Protein AF-X1G855-F1 (afdb_monomer_lite)

pLDDT: mean 85.65, std 9.01, range [48.59, 93.5]

Secondary structure (DSSP, 8-state):
-------HHHHHHHHHHHHHHS-EEEEEEEEE-TTS-EEEEEEEESSGGGS-SS-S--SS-THHHHS-SS-------PPP-

Sequence (81 aa):
MLFKTLRKKEFRNFVELLLANTEVIAPKQIGVNEKGKPIHHYLPVRKFEEIDLDYEITEYSAKSYFLPFRENLSSCHFEDD

Foldseek 3Di:
DDDDDDDPVRVQVVVLVCLVPDFAWAWFFPQADPVRHTATDGDTDNHPVRHDPPDPDHPDDPVCVVPPPDDDPDDDDDDDD

Organism: NCBI:txid412755

Structure (mmCIF, N/CA/C/O backbone):
data_AF-X1G855-F1
#
_entry.id   AF-X1G855-F1
#
loop_
_atom_site.group_PDB
_atom_site.id
_atom_site.type_symbol
_atom_site.label_atom_id
_atom_site.label_alt_id
_atom_site.label_comp_id
_atom_site.label_asym_id
_atom_site.label_entity_id
_atom_site.label_seq_id
_atom_site.pdbx_PDB_ins_code
_atom_site.Cartn_x
_atom_site.Cartn_y
_atom_site.Cartn_z
_atom_site.occupancy
_atom_site.B_iso_or_equiv
_atom_site.auth_seq_id
_atom_site.auth_comp_id
_atom_site.auth_asym_id
_atom_site.auth_atom_id
_atom_site.pdbx_PDB_model_num
ATOM 1 N N . MET A 1 1 ? -22.813 12.957 -2.018 1.00 48.59 1 MET A N 1
ATOM 2 C CA . MET A 1 1 ? -21.857 11.902 -1.615 1.00 48.59 1 MET A CA 1
ATOM 3 C C . MET A 1 1 ? -22.304 11.338 -0.279 1.00 48.59 1 MET A C 1
ATOM 5 O O . MET A 1 1 ? -22.487 12.116 0.646 1.00 48.59 1 MET A O 1
ATOM 9 N N . LEU A 1 2 ? -22.533 10.026 -0.188 1.00 59.16 2 LEU A N 1
ATOM 10 C CA . LEU A 1 2 ? -22.783 9.349 1.086 1.00 59.16 2 LEU A CA 1
ATOM 11 C C . LEU A 1 2 ? -21.430 8.981 1.698 1.00 59.16 2 LEU A C 1
ATOM 13 O O . LEU A 1 2 ? -20.729 8.124 1.168 1.00 59.16 2 LEU A O 1
ATOM 17 N N . PHE A 1 3 ? -21.061 9.631 2.795 1.00 75.50 3 PHE A N 1
ATOM 18 C CA . PHE A 1 3 ? -19.911 9.218 3.591 1.00 75.50 3 PHE A CA 1
ATOM 19 C C . PHE A 1 3 ? -20.407 8.220 4.637 1.00 75.50 3 PHE A C 1
ATOM 21 O O . PHE A 1 3 ? -21.289 8.544 5.432 1.00 75.50 3 PHE A O 1
ATOM 28 N N . LYS A 1 4 ? -19.880 6.993 4.618 1.00 79.44 4 LYS A N 1
ATOM 29 C CA . LYS A 1 4 ? -20.171 5.973 5.630 1.00 79.44 4 LYS A CA 1
ATOM 30 C C . LYS A 1 4 ? -18.938 5.788 6.500 1.00 79.44 4 LYS A C 1
ATOM 32 O O . LYS A 1 4 ? -17.877 5.429 6.001 1.00 79.44 4 LYS A O 1
ATOM 37 N N . THR A 1 5 ? -19.076 6.039 7.796 1.00 87.44 5 THR A N 1
ATOM 38 C CA . THR A 1 5 ? -18.005 5.803 8.765 1.00 87.44 5 THR A CA 1
ATOM 39 C C . THR A 1 5 ? -17.944 4.313 9.090 1.00 87.44 5 THR A C 1
ATOM 41 O O . THR A 1 5 ? -18.960 3.713 9.440 1.00 87.44 5 THR A O 1
ATOM 44 N N . LEU A 1 6 ? -16.762 3.713 8.965 1.00 88.06 6 LEU A N 1
ATOM 45 C CA . LEU A 1 6 ? -16.504 2.314 9.306 1.00 88.06 6 LEU A CA 1
ATOM 46 C C . LEU A 1 6 ? -15.697 2.243 10.600 1.00 88.06 6 LEU A C 1
ATOM 48 O O . LEU A 1 6 ? -14.812 3.069 10.838 1.00 88.06 6 LEU A O 1
ATOM 52 N N . ARG A 1 7 ? -15.957 1.233 11.434 1.00 93.44 7 ARG A N 1
ATOM 53 C CA . ARG A 1 7 ? -15.073 0.942 12.571 1.00 93.44 7 ARG A CA 1
ATOM 54 C C . ARG A 1 7 ? -13.750 0.379 12.052 1.00 93.44 7 ARG A C 1
ATOM 56 O O . ARG A 1 7 ? -13.731 -0.310 11.037 1.00 93.44 7 ARG A O 1
ATOM 63 N N . LYS A 1 8 ? -12.648 0.575 12.788 1.00 90.31 8 LYS A N 1
ATOM 64 C CA . LYS A 1 8 ? -11.304 0.102 12.383 1.00 90.31 8 LYS A CA 1
ATOM 65 C C . LYS A 1 8 ? -11.276 -1.381 11.979 1.00 90.31 8 LYS A C 1
ATOM 67 O O . LYS A 1 8 ? -10.660 -1.732 10.980 1.00 90.31 8 LYS A O 1
ATOM 72 N N . LYS A 1 9 ? -11.987 -2.238 12.721 1.00 93.25 9 LYS A N 1
ATOM 73 C CA . LYS A 1 9 ? -12.099 -3.675 12.415 1.00 93.25 9 LYS A CA 1
ATOM 74 C C 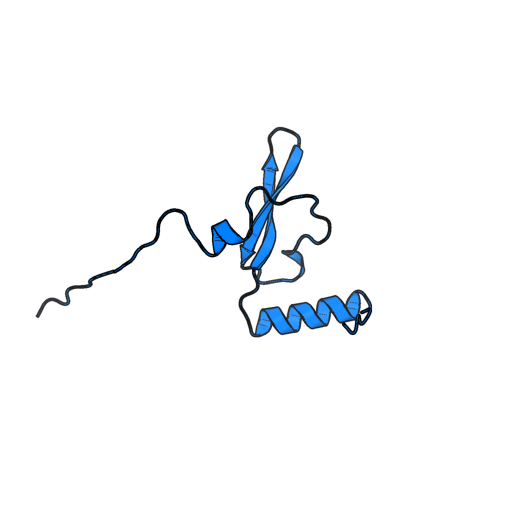. LYS A 1 9 ? -12.828 -3.937 11.091 1.00 93.25 9 LYS A C 1
ATOM 76 O O . LYS A 1 9 ? -12.400 -4.771 10.308 1.00 93.25 9 LYS A O 1
ATOM 81 N N . GLU A 1 10 ? -13.918 -3.218 10.842 1.00 92.62 10 GLU A N 1
ATOM 82 C CA . GLU A 1 10 ? -14.713 -3.361 9.616 1.00 92.62 10 GLU A CA 1
ATOM 83 C C . GLU A 1 10 ? -13.943 -2.842 8.401 1.00 92.62 10 GLU A C 1
ATOM 85 O O . GLU A 1 10 ? -13.961 -3.473 7.350 1.00 92.62 10 GLU A O 1
ATOM 90 N N . PHE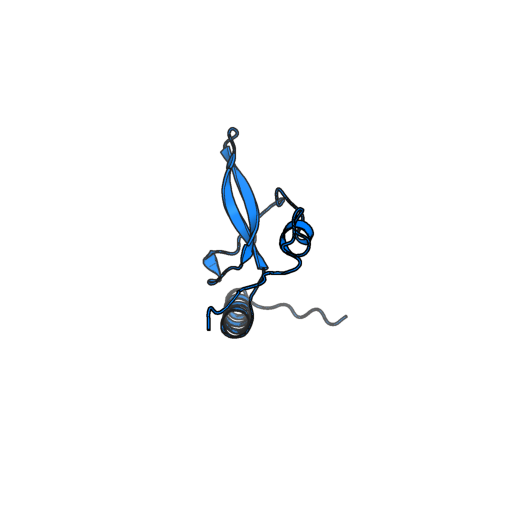 A 1 11 ? -13.221 -1.731 8.569 1.00 91.06 11 PHE A N 1
ATOM 91 C CA . PHE A 1 11 ? -12.337 -1.187 7.546 1.00 91.06 11 PHE A CA 1
ATOM 92 C C . PHE A 1 11 ? -11.245 -2.187 7.159 1.00 91.06 11 PHE A C 1
ATOM 94 O O . PHE A 1 11 ? -11.061 -2.458 5.977 1.00 91.06 11 PHE A O 1
ATOM 101 N N . ARG A 1 12 ? -10.574 -2.789 8.148 1.00 92.44 12 ARG A N 1
ATOM 102 C CA . ARG A 1 12 ? -9.563 -3.819 7.899 1.00 92.44 12 ARG A CA 1
ATOM 103 C C . ARG A 1 12 ? -10.137 -4.995 7.108 1.00 92.44 12 ARG A C 1
ATOM 105 O O . ARG A 1 12 ? -9.588 -5.338 6.068 1.00 92.44 12 ARG A O 1
ATOM 112 N N . ASN A 1 13 ? -11.266 -5.550 7.551 1.00 92.44 13 ASN A N 1
ATOM 113 C CA . ASN A 1 13 ? -11.921 -6.661 6.856 1.00 92.44 13 ASN A CA 1
ATOM 114 C C . ASN A 1 13 ? -12.296 -6.297 5.411 1.00 92.44 13 ASN A C 1
ATOM 116 O O . ASN A 1 13 ? -12.171 -7.121 4.512 1.00 92.44 13 ASN A O 1
ATOM 120 N N . PHE A 1 14 ? -12.760 -5.066 5.187 1.00 91.25 14 PHE A N 1
ATOM 121 C CA . PHE A 1 14 ? -13.090 -4.572 3.856 1.00 91.25 14 PHE A CA 1
ATOM 122 C C . PHE A 1 14 ? -11.856 -4.494 2.950 1.00 91.25 14 PHE A C 1
ATOM 124 O O . PHE A 1 14 ? -11.900 -4.972 1.819 1.00 91.25 14 PHE A O 1
ATOM 131 N N . VAL A 1 15 ? -10.746 -3.941 3.447 1.00 91.38 15 VAL A N 1
ATOM 132 C CA . VAL A 1 15 ? -9.498 -3.848 2.678 1.00 91.38 15 VAL A CA 1
ATOM 133 C C . VAL A 1 15 ? -8.914 -5.233 2.396 1.00 91.38 15 VAL A C 1
ATOM 135 O O . VAL A 1 15 ? -8.490 -5.483 1.274 1.00 91.38 15 VAL A O 1
ATOM 138 N N . GLU A 1 16 ? -8.944 -6.160 3.356 1.00 93.50 16 GLU A N 1
ATOM 139 C CA . GLU A 1 16 ? -8.532 -7.555 3.132 1.00 93.50 16 GLU A CA 1
ATOM 140 C C . GLU A 1 16 ? -9.364 -8.224 2.020 1.00 93.50 16 GLU A C 1
ATOM 142 O O . GLU A 1 16 ? -8.815 -8.922 1.168 1.00 93.50 16 GLU A O 1
ATOM 147 N N . LEU A 1 17 ? -10.672 -7.947 1.962 1.00 92.69 17 LEU A N 1
ATOM 148 C CA . LEU A 1 17 ? -11.560 -8.412 0.890 1.00 92.69 17 LEU A CA 1
ATOM 149 C C . LEU A 1 17 ? -11.185 -7.838 -0.487 1.00 92.69 17 LEU A C 1
ATOM 151 O O . LEU A 1 17 ? -11.259 -8.554 -1.488 1.00 92.69 17 LEU A O 1
ATOM 155 N N . LEU A 1 18 ? -10.773 -6.568 -0.547 1.00 91.56 18 LEU A N 1
ATOM 156 C CA . LEU A 1 18 ? -10.281 -5.945 -1.780 1.00 91.56 18 LEU A CA 1
ATOM 157 C C . LEU A 1 18 ? -8.954 -6.563 -2.231 1.00 91.56 18 LEU A C 1
ATOM 159 O O . LEU A 1 18 ? -8.829 -6.950 -3.393 1.00 91.56 18 LEU A O 1
ATOM 163 N N . LEU A 1 19 ? -8.001 -6.714 -1.308 1.00 93.06 19 LEU A N 1
ATOM 164 C CA . LEU A 1 19 ? -6.680 -7.301 -1.567 1.00 93.06 19 LEU A CA 1
ATOM 165 C C . LEU A 1 19 ? -6.762 -8.742 -2.082 1.00 93.06 19 LEU A C 1
ATOM 167 O O . LEU A 1 19 ? -5.912 -9.169 -2.856 1.00 93.06 19 LEU A O 1
ATOM 171 N N . ALA A 1 2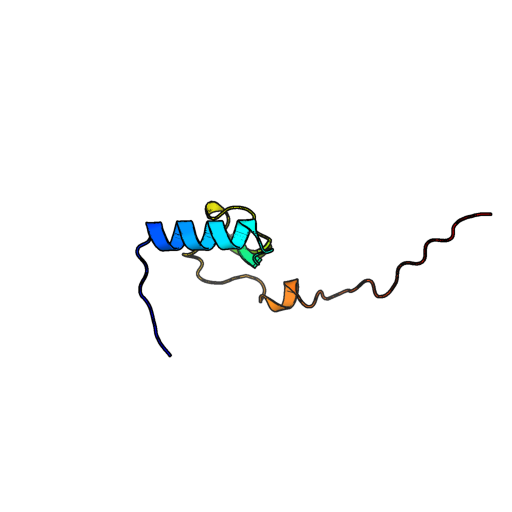0 ? -7.785 -9.494 -1.668 1.00 91.62 20 ALA A N 1
ATOM 172 C CA . ALA A 1 20 ? -7.990 -10.867 -2.120 1.00 91.62 20 ALA A CA 1
ATOM 173 C C . ALA A 1 20 ? -8.412 -10.972 -3.596 1.00 91.62 20 ALA A C 1
ATOM 175 O O . ALA A 1 20 ? -8.170 -11.999 -4.224 1.00 91.62 20 ALA A O 1
ATOM 176 N N . ASN A 1 21 ? -9.060 -9.937 -4.142 1.00 90.19 21 ASN A N 1
ATOM 177 C CA . ASN A 1 21 ? -9.687 -9.989 -5.467 1.00 90.19 21 ASN A CA 1
ATOM 178 C C . ASN A 1 21 ? -9.075 -9.015 -6.478 1.00 90.19 21 ASN A C 1
ATOM 180 O O . ASN A 1 21 ? -9.349 -9.118 -7.671 1.00 90.19 21 ASN A O 1
ATOM 184 N N . THR A 1 22 ? -8.288 -8.046 -6.015 1.00 90.44 22 THR A N 1
ATOM 185 C CA . THR A 1 22 ? -7.740 -6.977 -6.849 1.00 90.44 22 THR A CA 1
ATOM 186 C C . THR A 1 22 ? -6.327 -6.636 -6.412 1.00 90.44 22 THR A C 1
ATOM 188 O O . THR A 1 22 ? -6.003 -6.686 -5.226 1.00 90.44 22 THR A O 1
ATOM 191 N N . GLU A 1 23 ? -5.486 -6.261 -7.372 1.00 88.75 23 GLU A N 1
ATOM 192 C CA . GLU A 1 23 ? -4.213 -5.633 -7.046 1.00 88.75 23 GLU A CA 1
ATOM 193 C C . GLU A 1 23 ? -4.483 -4.235 -6.484 1.00 88.75 23 GLU A C 1
ATOM 195 O O . GLU A 1 23 ? -5.120 -3.397 -7.126 1.00 88.75 23 GLU A O 1
ATOM 200 N N . VAL A 1 24 ? -4.012 -3.995 -5.263 1.00 91.38 24 VAL A N 1
ATOM 201 C CA . VAL A 1 24 ? -4.154 -2.707 -4.586 1.00 91.38 24 VAL A CA 1
ATOM 202 C C . VAL A 1 24 ? -2.788 -2.053 -4.506 1.00 91.38 24 VAL A C 1
ATOM 204 O O . VAL A 1 24 ? -1.817 -2.654 -4.043 1.00 91.38 24 VAL A O 1
ATOM 207 N N . ILE A 1 25 ? -2.737 -0.794 -4.927 1.00 91.06 25 ILE A N 1
ATOM 208 C CA . ILE A 1 25 ? -1.553 0.054 -4.831 1.00 91.06 25 ILE A CA 1
ATOM 209 C C . ILE A 1 25 ? -1.773 1.021 -3.679 1.00 91.06 25 ILE A C 1
ATOM 211 O O . ILE A 1 25 ? -2.769 1.746 -3.643 1.00 91.06 25 ILE A O 1
ATOM 215 N N . ALA A 1 26 ? -0.844 1.022 -2.732 1.00 91.56 26 ALA A N 1
ATOM 216 C CA . ALA A 1 26 ? -0.976 1.757 -1.485 1.00 91.56 26 ALA A CA 1
ATOM 217 C C . ALA A 1 26 ? 0.388 2.308 -1.028 1.00 91.56 26 ALA A C 1
ATOM 219 O O . ALA A 1 26 ? 1.428 1.830 -1.493 1.00 91.56 26 ALA A O 1
ATOM 220 N N . PRO A 1 27 ? 0.405 3.325 -0.149 1.00 92.00 27 PRO A N 1
ATOM 221 C CA . PRO A 1 27 ? 1.633 3.853 0.434 1.00 92.00 27 PRO A CA 1
ATOM 222 C C . PRO A 1 27 ? 2.288 2.786 1.315 1.00 92.00 27 PRO A C 1
ATOM 224 O O . PRO A 1 27 ? 1.780 2.418 2.373 1.00 92.00 27 PRO A O 1
ATOM 227 N N . LYS A 1 28 ? 3.431 2.285 0.850 1.00 92.56 28 LYS A N 1
ATOM 228 C CA . LYS A 1 28 ? 4.246 1.281 1.527 1.00 92.56 28 LYS A CA 1
ATOM 229 C C . LYS A 1 28 ? 5.567 1.907 1.936 1.00 92.56 28 LYS A C 1
ATOM 231 O O . LYS A 1 28 ? 6.234 2.541 1.113 1.00 92.56 28 LYS A O 1
ATOM 236 N N . GLN A 1 29 ? 5.964 1.710 3.188 1.00 92.94 29 GLN A N 1
ATOM 237 C CA . GLN A 1 29 ? 7.284 2.129 3.641 1.00 92.94 29 GLN A CA 1
ATOM 238 C C . GLN A 1 29 ? 8.350 1.243 2.986 1.00 92.94 29 GLN A C 1
ATOM 240 O O . GLN A 1 29 ? 8.357 0.023 3.157 1.00 92.94 29 GLN A O 1
ATOM 245 N N . ILE A 1 30 ? 9.251 1.861 2.227 1.00 90.94 30 ILE A 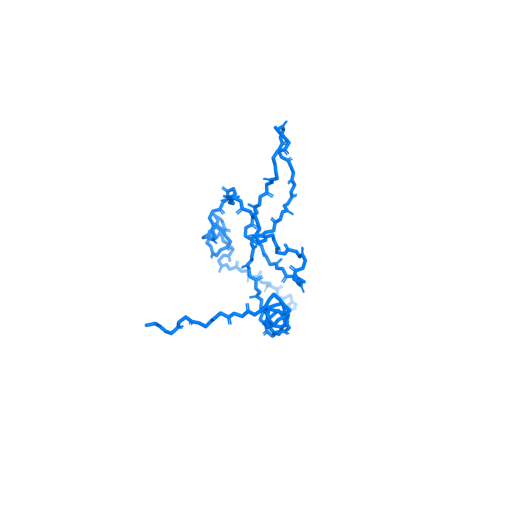N 1
ATOM 246 C CA . ILE A 1 30 ? 10.345 1.169 1.531 1.00 90.94 30 ILE A CA 1
ATOM 247 C C . ILE A 1 30 ? 11.684 1.297 2.256 1.00 90.94 30 ILE A C 1
ATOM 249 O O . ILE A 1 30 ? 12.624 0.568 1.953 1.00 90.94 30 ILE A O 1
ATOM 253 N N . GLY A 1 31 ? 11.785 2.220 3.209 1.00 89.88 31 GLY A N 1
ATOM 254 C CA . GLY A 1 31 ? 13.017 2.461 3.938 1.00 89.88 31 GLY A CA 1
ATOM 255 C C . GLY A 1 31 ? 12.928 3.670 4.851 1.00 89.88 31 GLY A C 1
ATOM 256 O O . GLY A 1 31 ? 11.843 4.148 5.191 1.00 89.88 31 GLY A O 1
ATOM 257 N N . VAL A 1 32 ? 14.099 4.144 5.253 1.00 91.25 32 VAL A N 1
ATOM 258 C CA . VAL A 1 32 ? 14.289 5.324 6.092 1.00 91.25 32 VAL A CA 1
ATOM 259 C C . VAL A 1 32 ? 15.379 6.166 5.439 1.00 91.25 32 VAL A C 1
ATOM 261 O O . VAL A 1 32 ? 16.379 5.621 4.973 1.00 91.25 32 VAL A O 1
ATOM 264 N N . ASN A 1 33 ? 15.176 7.478 5.359 1.00 88.12 33 ASN A N 1
ATOM 265 C CA . ASN A 1 33 ? 16.167 8.389 4.799 1.00 88.12 33 ASN A CA 1
ATOM 266 C C . ASN A 1 33 ? 17.312 8.669 5.787 1.00 88.12 33 ASN A C 1
ATOM 268 O O . ASN A 1 33 ? 17.252 8.318 6.965 1.00 88.12 33 ASN A O 1
ATOM 272 N N . GLU A 1 34 ? 18.340 9.379 5.325 1.00 88.06 34 GLU A N 1
ATOM 273 C CA . GLU A 1 34 ? 19.509 9.761 6.136 1.00 88.06 34 GLU A CA 1
ATOM 274 C C . GLU A 1 34 ? 19.158 10.608 7.374 1.00 88.06 34 GLU A C 1
ATOM 276 O O . GLU A 1 34 ? 19.935 10.692 8.320 1.00 88.06 34 GLU A O 1
ATOM 281 N N . LYS A 1 35 ? 17.970 11.228 7.389 1.00 86.56 35 LYS A N 1
ATOM 282 C CA . LYS A 1 35 ? 17.450 12.038 8.499 1.00 86.56 35 LYS A CA 1
ATOM 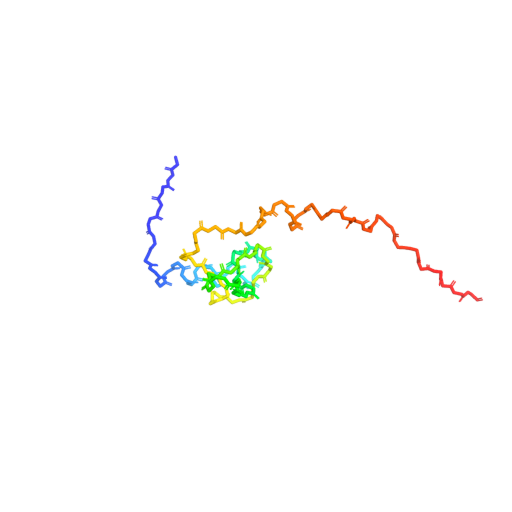283 C C . LYS A 1 35 ? 16.548 11.244 9.450 1.00 86.56 35 LYS A C 1
ATOM 285 O O . LYS A 1 35 ? 15.933 11.841 10.331 1.00 86.56 35 LYS A O 1
ATOM 290 N N . GLY A 1 36 ? 16.427 9.928 9.268 1.00 88.00 36 GLY A N 1
ATOM 291 C CA . GLY A 1 36 ? 15.606 9.063 10.112 1.00 88.00 36 GLY A CA 1
ATOM 292 C C . GLY A 1 36 ? 14.103 9.110 9.819 1.00 88.00 36 GLY A C 1
ATOM 293 O O . GLY A 1 36 ? 13.332 8.520 10.571 1.00 88.00 36 GLY A O 1
ATOM 294 N N . LYS A 1 37 ? 13.658 9.790 8.752 1.00 87.75 37 LYS A N 1
ATOM 295 C CA . LYS A 1 37 ? 12.242 9.801 8.352 1.00 87.75 37 LYS A CA 1
ATOM 296 C C . LYS A 1 37 ? 11.922 8.612 7.439 1.00 87.75 37 LYS A C 1
ATOM 298 O O . LYS A 1 37 ? 12.735 8.301 6.563 1.00 87.75 37 LYS A O 1
ATOM 303 N N . PRO A 1 38 ? 10.758 7.963 7.603 1.00 90.62 38 PRO A N 1
ATOM 304 C CA . PRO A 1 38 ? 10.337 6.884 6.720 1.00 90.62 38 PRO A CA 1
ATOM 305 C C . PRO A 1 38 ? 10.131 7.400 5.289 1.00 90.62 38 PRO A C 1
ATOM 307 O O . PRO A 1 38 ? 9.668 8.521 5.086 1.00 90.62 38 PRO A O 1
ATOM 310 N N . ILE A 1 39 ? 10.514 6.584 4.307 1.00 90.12 39 ILE A N 1
ATOM 311 C CA . ILE A 1 39 ? 10.285 6.847 2.883 1.00 90.12 39 ILE A CA 1
ATOM 312 C C . ILE A 1 39 ? 9.151 5.938 2.418 1.00 90.12 39 ILE A C 1
ATOM 314 O O . ILE A 1 39 ? 9.247 4.713 2.548 1.00 90.12 39 ILE A O 1
ATOM 318 N N . HIS A 1 40 ? 8.110 6.528 1.831 1.00 92.44 40 HIS A N 1
ATOM 319 C CA . HIS A 1 40 ? 6.931 5.807 1.353 1.00 92.44 40 HIS A CA 1
ATOM 320 C C . HIS A 1 40 ? 6.754 5.939 -0.147 1.00 92.44 40 HIS A C 1
ATOM 322 O O . HIS A 1 40 ? 6.788 7.042 -0.693 1.00 92.44 40 HIS A O 1
ATOM 328 N N . HIS A 1 41 ? 6.505 4.818 -0.813 1.00 91.31 41 HIS A N 1
ATOM 329 C CA . HIS A 1 41 ? 6.180 4.768 -2.235 1.00 91.31 41 HIS A CA 1
ATOM 330 C C . HIS A 1 41 ? 4.814 4.109 -2.435 1.00 91.31 41 HIS A C 1
ATOM 332 O O . HIS A 1 41 ? 4.432 3.216 -1.680 1.00 91.31 41 HIS A O 1
ATOM 338 N N . TYR A 1 42 ? 4.103 4.508 -3.489 1.00 90.69 42 TYR A N 1
ATOM 339 C CA . TYR A 1 42 ? 2.932 3.770 -3.955 1.00 90.69 42 TYR A CA 1
ATOM 340 C C . TYR A 1 42 ? 3.382 2.486 -4.648 1.00 90.69 42 TYR A C 1
ATOM 342 O O . TYR A 1 42 ? 3.949 2.535 -5.739 1.00 90.69 42 TYR A O 1
ATOM 350 N N . LEU A 1 43 ? 3.149 1.349 -3.997 1.00 90.31 43 LEU A N 1
ATOM 351 C CA . LEU A 1 43 ? 3.537 0.027 -4.484 1.00 90.31 43 LEU A CA 1
ATOM 352 C C . LEU A 1 43 ? 2.403 -0.984 -4.272 1.00 90.31 43 LEU A C 1
ATOM 354 O O . LEU A 1 43 ? 1.522 -0.743 -3.441 1.00 90.31 43 LEU A O 1
ATOM 358 N N . PRO A 1 44 ? 2.426 -2.127 -4.983 1.00 91.75 44 PRO A N 1
ATOM 359 C CA . PRO A 1 44 ? 1.503 -3.219 -4.733 1.00 91.75 44 PRO A CA 1
ATOM 360 C C . PRO A 1 44 ? 1.678 -3.745 -3.313 1.00 91.75 44 PRO A C 1
ATOM 362 O O . PRO A 1 44 ? 2.796 -4.037 -2.868 1.00 91.75 44 PRO A O 1
ATOM 365 N N . VAL A 1 45 ? 0.559 -3.890 -2.617 1.00 93.38 45 VAL A N 1
ATOM 366 C CA . VAL A 1 45 ? 0.499 -4.455 -1.270 1.00 93.38 45 VAL A CA 1
ATOM 367 C C . VAL A 1 45 ? -0.291 -5.755 -1.298 1.00 93.38 45 VAL A C 1
ATOM 369 O O . VAL A 1 45 ? -1.260 -5.892 -2.042 1.00 93.38 45 VAL A O 1
ATOM 372 N N . ARG A 1 46 ? 0.129 -6.735 -0.493 1.00 93.00 46 ARG A N 1
ATOM 373 C CA . ARG A 1 46 ? -0.567 -8.034 -0.388 1.00 93.00 46 ARG A CA 1
ATOM 374 C C . ARG A 1 46 ? -1.273 -8.233 0.942 1.00 93.00 46 ARG A C 1
ATOM 376 O O . ARG A 1 46 ? -2.084 -9.144 1.082 1.00 93.00 46 ARG A O 1
ATOM 383 N N . LYS A 1 47 ? -0.944 -7.404 1.927 1.00 92.69 47 LYS A N 1
ATOM 384 C CA . LYS A 1 47 ? -1.477 -7.468 3.283 1.00 92.69 47 LYS A CA 1
ATOM 385 C C . LYS A 1 47 ? -1.815 -6.073 3.762 1.00 92.69 47 LYS A C 1
ATOM 387 O O . LYS A 1 47 ? -1.180 -5.101 3.358 1.00 92.69 47 LYS A O 1
ATOM 392 N N . PHE A 1 48 ? -2.786 -5.994 4.659 1.00 92.12 48 PHE A N 1
ATOM 393 C CA . PHE A 1 48 ? -3.202 -4.731 5.252 1.00 92.12 48 PHE A CA 1
ATOM 394 C C . PHE A 1 48 ? -2.051 -4.040 6.001 1.00 92.12 48 PHE A C 1
ATOM 396 O O . PHE A 1 48 ? -1.920 -2.827 5.930 1.00 92.12 48 PHE A O 1
ATOM 403 N N . GLU A 1 49 ? -1.184 -4.807 6.665 1.00 92.69 49 GLU A N 1
ATOM 404 C CA . GLU A 1 49 ? -0.037 -4.298 7.431 1.00 92.69 49 GLU A CA 1
ATOM 405 C C . GLU A 1 49 ? 1.038 -3.628 6.572 1.00 92.69 49 GLU A C 1
ATOM 407 O O . GLU A 1 49 ? 1.873 -2.902 7.100 1.00 92.69 49 GLU A O 1
ATOM 412 N N . GLU A 1 50 ? 1.055 -3.890 5.265 1.00 91.81 50 GLU A N 1
ATOM 413 C CA . GLU A 1 50 ? 1.993 -3.238 4.348 1.00 91.81 50 GLU A CA 1
ATOM 414 C C . GLU A 1 50 ? 1.557 -1.814 3.988 1.00 91.81 50 GLU A C 1
ATOM 416 O O . GLU A 1 50 ? 2.352 -1.063 3.422 1.00 91.81 50 GLU A O 1
ATOM 421 N N . ILE A 1 51 ? 0.307 -1.458 4.295 1.00 91.94 51 ILE A N 1
ATOM 422 C CA . ILE A 1 51 ? -0.252 -0.132 4.067 1.00 91.94 51 ILE A CA 1
ATOM 423 C C . ILE A 1 51 ? 0.038 0.716 5.295 1.00 91.94 51 ILE A C 1
ATOM 425 O O . ILE A 1 51 ? -0.516 0.476 6.371 1.00 91.94 51 ILE A O 1
ATOM 429 N N . ASP A 1 52 ? 0.853 1.746 5.119 1.00 90.00 52 ASP A N 1
ATOM 430 C CA . ASP A 1 52 ? 1.001 2.757 6.151 1.00 90.00 52 ASP A CA 1
ATOM 431 C C . ASP A 1 52 ? -0.133 3.777 6.019 1.00 90.00 52 ASP A C 1
ATOM 433 O O . ASP A 1 52 ? -0.215 4.509 5.036 1.00 90.00 52 ASP A O 1
ATOM 437 N N . LEU A 1 53 ? -1.048 3.791 6.990 1.00 88.62 53 LEU A N 1
ATOM 438 C CA . LEU A 1 53 ? -2.182 4.719 7.019 1.00 88.62 53 LEU A CA 1
ATOM 439 C C . LEU A 1 53 ? -1.837 6.060 7.677 1.00 88.62 53 LEU A C 1
ATOM 441 O O . LEU A 1 53 ? -2.645 6.981 7.586 1.00 88.62 53 LEU A O 1
ATOM 445 N N . ASP A 1 54 ? -0.682 6.156 8.339 1.00 87.81 54 ASP A N 1
ATOM 446 C CA . ASP A 1 54 ? -0.226 7.341 9.077 1.00 87.81 54 ASP A CA 1
ATOM 447 C C . ASP A 1 54 ? 0.936 8.050 8.355 1.00 87.81 54 ASP A C 1
ATOM 449 O O . ASP A 1 54 ? 1.642 8.881 8.924 1.00 87.81 54 ASP A O 1
ATOM 453 N N . TYR A 1 55 ? 1.152 7.721 7.078 1.00 87.19 55 TYR A N 1
ATOM 454 C CA . TYR A 1 55 ? 2.144 8.379 6.236 1.00 87.19 55 TYR A CA 1
ATOM 455 C C . TYR A 1 55 ? 1.802 9.864 6.018 1.00 87.19 55 TYR A C 1
ATOM 457 O O . TYR A 1 55 ? 0.665 10.229 5.721 1.00 87.19 55 TYR A O 1
ATOM 465 N N . GLU A 1 56 ? 2.810 10.734 6.108 1.00 85.31 56 GLU A N 1
ATOM 466 C CA . GLU A 1 56 ? 2.636 12.166 5.820 1.00 85.31 56 GLU A CA 1
ATOM 467 C C . GLU A 1 56 ? 2.697 12.448 4.314 1.00 85.31 56 GLU A C 1
ATOM 469 O O . GLU A 1 56 ? 1.907 13.220 3.768 1.00 85.31 56 GLU A O 1
ATOM 474 N N . ILE A 1 57 ? 3.674 11.842 3.635 1.00 86.50 57 ILE A N 1
ATOM 475 C CA . ILE A 1 57 ? 3.967 12.092 2.227 1.00 86.50 57 ILE A CA 1
ATOM 476 C C . ILE A 1 57 ? 4.635 10.873 1.597 1.00 86.50 57 ILE A C 1
ATOM 478 O O . ILE A 1 57 ? 5.420 10.173 2.231 1.00 86.50 57 ILE A O 1
ATOM 482 N N . THR A 1 58 ? 4.331 10.630 0.327 1.00 87.50 58 THR A N 1
ATOM 483 C CA . THR A 1 58 ? 5.073 9.682 -0.505 1.00 87.50 58 THR A CA 1
ATOM 484 C C . THR A 1 58 ? 6.141 10.411 -1.304 1.00 87.50 58 THR A C 1
ATOM 486 O O . THR A 1 58 ? 5.857 11.471 -1.860 1.00 87.50 58 THR A O 1
ATOM 489 N N . GLU A 1 59 ? 7.321 9.809 -1.444 1.00 86.31 59 GLU A N 1
ATOM 490 C CA . GLU A 1 59 ? 8.444 10.381 -2.206 1.00 86.31 59 GLU A CA 1
ATOM 491 C C . GLU A 1 59 ? 8.055 10.671 -3.664 1.00 86.31 59 GLU A C 1
ATOM 493 O O . GLU A 1 59 ? 8.409 11.695 -4.244 1.00 86.31 59 GLU A O 1
ATOM 498 N N . TYR A 1 60 ? 7.246 9.780 -4.241 1.00 83.62 60 TYR A N 1
ATOM 499 C CA . TYR A 1 60 ? 6.741 9.896 -5.600 1.00 83.62 60 TYR A CA 1
ATOM 500 C C . TYR A 1 60 ? 5.220 9.802 -5.631 1.00 83.62 60 TYR A C 1
ATOM 502 O O . TYR A 1 60 ? 4.602 9.060 -4.867 1.00 83.62 60 TYR A O 1
ATOM 510 N N . SER A 1 61 ? 4.598 10.531 -6.562 1.00 85.00 61 SER A N 1
ATOM 511 C CA . SER A 1 61 ? 3.152 10.433 -6.778 1.00 85.00 61 SER A CA 1
ATOM 512 C C . SER A 1 61 ? 2.762 9.049 -7.307 1.00 85.00 61 SER A C 1
ATOM 514 O O . SER A 1 61 ? 3.559 8.399 -7.990 1.00 85.00 61 SER A O 1
ATOM 516 N N . ALA A 1 62 ? 1.506 8.647 -7.093 1.00 84.31 62 ALA A N 1
ATOM 517 C CA . ALA A 1 62 ? 0.959 7.395 -7.623 1.00 84.31 62 ALA A CA 1
ATOM 518 C C . ALA A 1 62 ? 1.110 7.264 -9.151 1.00 84.31 62 ALA A C 1
ATOM 520 O O . ALA A 1 62 ? 1.232 6.156 -9.665 1.00 84.31 62 ALA A O 1
ATOM 521 N N . LYS A 1 63 ? 1.181 8.387 -9.886 1.00 82.50 63 LYS A N 1
ATOM 522 C CA . LYS A 1 63 ? 1.410 8.383 -11.339 1.00 82.50 63 LYS A CA 1
ATOM 523 C C . LYS A 1 63 ? 2.704 7.682 -11.719 1.00 82.50 63 LYS A C 1
ATOM 525 O O . LYS A 1 63 ? 2.754 7.091 -12.777 1.00 82.50 63 LYS A O 1
ATOM 530 N N . SER A 1 64 ? 3.717 7.713 -10.865 1.00 78.75 64 SER A N 1
ATOM 531 C CA . SER A 1 64 ? 5.017 7.101 -11.159 1.00 78.75 64 SER A CA 1
ATOM 532 C C . SER A 1 64 ? 4.936 5.574 -11.222 1.00 78.75 64 SER A C 1
ATOM 534 O O . SER A 1 64 ? 5.758 4.954 -11.885 1.00 78.75 64 SER A O 1
ATOM 536 N N . TYR A 1 65 ? 3.945 4.976 -10.548 1.00 81.00 65 TYR A N 1
ATOM 537 C CA . TYR A 1 65 ? 3.655 3.551 -10.666 1.00 81.00 65 TYR A CA 1
ATOM 538 C C . TYR A 1 65 ? 2.893 3.244 -11.965 1.00 81.00 65 TYR A C 1
ATOM 540 O O . TYR A 1 65 ? 3.255 2.323 -12.687 1.00 81.00 65 TYR A O 1
ATOM 548 N N . PHE A 1 66 ? 1.861 4.033 -12.285 1.00 78.62 66 PHE A N 1
ATOM 549 C CA . PHE A 1 66 ? 1.014 3.801 -13.467 1.00 78.62 66 PHE A CA 1
ATOM 550 C C . PHE A 1 66 ? 1.623 4.273 -14.794 1.00 78.62 66 PHE A C 1
ATOM 552 O O . PHE A 1 66 ? 1.218 3.800 -15.847 1.00 78.62 66 PHE A O 1
ATOM 559 N N . LEU A 1 67 ? 2.541 5.235 -14.745 1.00 81.94 67 LEU A N 1
ATOM 560 C CA . LEU A 1 67 ? 3.203 5.872 -15.881 1.00 81.94 67 LEU A CA 1
ATOM 561 C C . LEU A 1 67 ? 4.714 5.840 -15.620 1.00 81.94 67 LEU A C 1
ATOM 563 O O . LEU A 1 67 ? 5.299 6.848 -15.199 1.00 81.94 67 LEU A O 1
ATOM 567 N N . PRO A 1 68 ? 5.351 4.670 -15.778 1.00 71.00 68 PRO A N 1
ATOM 568 C CA . PRO A 1 68 ? 6.780 4.553 -15.564 1.00 71.00 68 PRO A CA 1
ATOM 569 C C . PRO A 1 68 ? 7.540 5.405 -16.588 1.00 71.00 68 PRO A C 1
ATOM 571 O O . PRO A 1 68 ? 7.169 5.520 -17.752 1.00 71.00 68 PRO A O 1
ATOM 574 N N . PHE A 1 69 ? 8.658 5.993 -16.159 1.00 70.50 69 PHE A N 1
ATOM 575 C CA . PHE A 1 69 ? 9.491 6.861 -17.005 1.00 70.50 69 PHE A CA 1
ATOM 576 C C . PHE A 1 69 ? 10.054 6.150 -18.256 1.00 70.50 69 PHE A C 1
ATOM 578 O O . PHE A 1 69 ? 10.430 6.800 -19.230 1.00 70.50 69 PHE A O 1
ATOM 585 N N . ARG A 1 70 ? 10.127 4.814 -18.234 1.00 73.38 70 ARG A N 1
ATOM 586 C CA . ARG A 1 70 ? 10.487 3.965 -19.374 1.00 73.38 70 ARG A CA 1
ATOM 587 C C . ARG A 1 70 ? 9.504 2.803 -19.463 1.00 73.38 70 ARG A C 1
ATOM 589 O O . ARG A 1 70 ? 9.389 2.036 -18.511 1.00 73.38 70 ARG A O 1
ATOM 596 N N . GLU A 1 71 ? 8.861 2.657 -20.614 1.00 70.69 71 GLU A N 1
ATOM 597 C CA . GLU A 1 71 ? 7.957 1.547 -20.924 1.00 70.69 71 GLU A CA 1
ATOM 598 C C . GLU A 1 71 ? 8.586 0.625 -21.972 1.00 70.69 71 GLU A C 1
ATOM 600 O O . GLU A 1 71 ? 9.253 1.084 -22.903 1.00 70.69 71 GLU A O 1
ATOM 605 N N . ASN A 1 72 ? 8.376 -0.685 -21.824 1.00 75.31 72 ASN A N 1
ATOM 606 C CA . ASN A 1 72 ? 8.676 -1.644 -22.881 1.00 75.31 72 ASN A CA 1
ATOM 607 C C . ASN A 1 72 ? 7.442 -1.758 -23.784 1.00 75.31 72 ASN A C 1
ATOM 609 O O . ASN A 1 72 ? 6.444 -2.354 -23.389 1.00 75.31 72 ASN A O 1
ATOM 613 N N . LEU A 1 73 ? 7.505 -1.145 -24.969 1.00 80.19 73 LEU A N 1
ATOM 614 C CA . LEU A 1 73 ? 6.370 -1.052 -25.892 1.00 80.19 73 LEU A CA 1
ATOM 615 C C . LEU A 1 73 ? 6.107 -2.357 -26.657 1.00 80.19 73 LEU A C 1
ATOM 617 O O . LEU A 1 73 ? 4.978 -2.602 -27.074 1.00 80.19 73 LEU A O 1
ATOM 621 N N . SER A 1 74 ? 7.133 -3.186 -26.862 1.00 80.88 74 SER A N 1
ATOM 622 C CA . SER A 1 74 ? 6.996 -4.454 -27.579 1.00 80.88 74 SER A CA 1
ATOM 623 C C . SER A 1 74 ? 8.149 -5.403 -27.277 1.00 80.88 74 SER A C 1
ATOM 625 O O . SER A 1 74 ? 9.317 -5.041 -27.428 1.00 80.88 74 SER A O 1
ATOM 627 N N . SER A 1 75 ? 7.818 -6.649 -26.958 1.00 81.25 75 SER A N 1
ATOM 628 C CA . SER A 1 75 ? 8.757 -7.769 -26.931 1.00 81.25 75 SER A CA 1
ATOM 629 C C . SER A 1 75 ? 8.484 -8.690 -28.120 1.00 81.25 75 SER A C 1
ATOM 631 O O . SER A 1 75 ? 7.372 -9.199 -28.247 1.00 81.25 75 SER A O 1
ATOM 633 N N . CYS A 1 76 ? 9.486 -8.929 -28.968 1.00 79.19 76 CYS A N 1
ATOM 634 C CA . CYS A 1 76 ? 9.423 -9.966 -29.998 1.00 79.19 76 CYS A CA 1
ATOM 635 C C . CYS A 1 76 ? 10.213 -11.186 -29.522 1.00 79.19 76 CYS A C 1
ATOM 637 O O . CYS A 1 76 ? 11.388 -11.064 -29.177 1.00 79.19 76 CYS A O 1
ATOM 639 N N . HIS A 1 77 ? 9.570 -12.350 -29.526 1.00 80.75 77 HIS A N 1
ATOM 640 C CA . HIS A 1 77 ? 10.235 -13.638 -29.389 1.00 80.75 77 HIS A CA 1
ATOM 641 C C . HIS A 1 77 ? 10.211 -14.313 -30.756 1.00 80.75 77 HIS A C 1
ATOM 643 O O . HIS A 1 77 ? 9.146 -14.450 -31.353 1.00 80.75 77 HIS A O 1
ATOM 649 N N . PHE A 1 78 ? 11.387 -14.666 -31.265 1.00 78.38 78 PHE A N 1
ATOM 650 C CA . PHE A 1 78 ? 11.507 -15.512 -32.443 1.00 78.38 78 PHE A CA 1
ATOM 651 C C . PHE A 1 78 ? 11.519 -16.959 -31.955 1.00 78.38 78 PHE A C 1
ATOM 653 O O . PHE A 1 78 ? 12.326 -17.303 -31.092 1.00 78.38 78 PHE A O 1
ATOM 660 N N . GLU A 1 79 ? 10.585 -17.764 -32.448 1.00 74.31 79 GLU A N 1
ATOM 661 C CA . GLU A 1 79 ? 10.653 -19.218 -32.329 1.00 74.31 79 GLU A CA 1
ATOM 662 C C . GLU A 1 79 ? 11.434 -19.71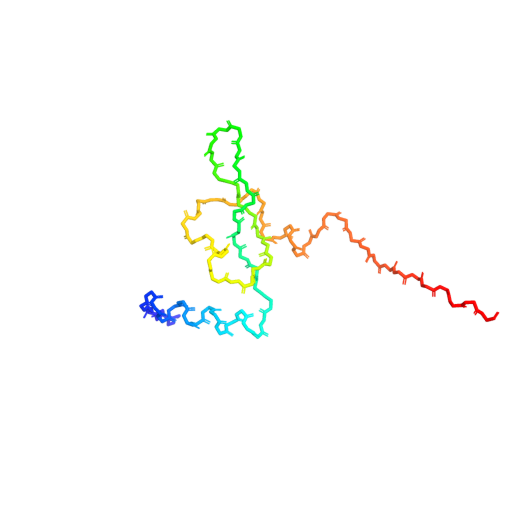9 -33.551 1.00 74.31 79 GLU A C 1
ATOM 664 O O . GLU A 1 79 ? 11.091 -19.367 -34.680 1.00 74.31 79 GLU A O 1
ATOM 669 N N . ASP A 1 80 ? 12.535 -20.437 -33.315 1.00 69.12 80 ASP A N 1
ATOM 670 C CA . ASP A 1 80 ? 13.320 -21.081 -34.373 1.00 69.12 80 ASP A CA 1
ATOM 671 C C . ASP A 1 80 ? 12.546 -22.315 -34.883 1.00 69.12 80 ASP A C 1
ATOM 673 O O . ASP A 1 80 ? 12.242 -23.208 -34.086 1.00 69.12 80 ASP A O 1
ATOM 677 N N . ASP A 1 81 ? 12.231 -22.348 -36.185 1.00 52.47 81 ASP A N 1
ATOM 678 C CA . ASP A 1 81 ? 11.767 -23.541 -36.927 1.00 52.47 81 ASP A CA 1
ATOM 679 C C . ASP A 1 81 ? 12.940 -24.487 -37.255 1.00 52.47 81 ASP A C 1
ATOM 681 O O . ASP A 1 81 ? 13.991 -23.996 -37.740 1.00 52.47 81 ASP A O 1
#

Radius of gyration: 17.8 Å; chains: 1; bounding box: 42×36×50 Å